Protein AF-A0A0G4MDV5-F1 (afdb_monomer)

Mean predicted aligned error: 17.37 Å

Radius of gyration: 31.47 Å; Cα contacts (8 Å, |Δi|>4): 145; chains: 1; bounding box: 72×32×78 Å

Structure (mmCIF, N/CA/C/O backbone):
data_AF-A0A0G4MDV5-F1
#
_entry.id   AF-A0A0G4MDV5-F1
#
loop_
_atom_site.group_PDB
_atom_site.id
_atom_site.type_symbol
_atom_site.label_atom_id
_atom_site.label_alt_id
_atom_site.label_comp_id
_atom_site.label_asym_id
_atom_site.label_entity_id
_atom_site.label_seq_id
_atom_site.pdbx_PDB_ins_code
_atom_site.Cartn_x
_atom_site.Cartn_y
_atom_site.Cartn_z
_atom_site.occupancy
_atom_site.B_iso_or_equiv
_atom_site.auth_seq_id
_atom_site.auth_comp_id
_atom_site.auth_asym_id
_atom_site.auth_atom_id
_atom_site.pdbx_PDB_model_num
ATOM 1 N N . GLN A 1 1 ? -45.100 -9.280 7.757 1.00 52.12 1 GLN A N 1
ATOM 2 C CA . GLN A 1 1 ? -44.785 -10.105 8.949 1.00 52.12 1 GLN A CA 1
ATOM 3 C C . GLN A 1 1 ? -43.288 -10.133 9.292 1.00 52.12 1 GLN A C 1
ATOM 5 O O . GLN A 1 1 ? -42.958 -10.572 10.385 1.00 52.12 1 GLN A O 1
ATOM 10 N N . GLU A 1 2 ? -42.381 -9.648 8.433 1.00 60.28 2 GLU A N 1
ATOM 11 C CA . GLU A 1 2 ? -40.929 -9.733 8.681 1.00 60.28 2 GLU A CA 1
ATOM 12 C C . GLU A 1 2 ? -40.382 -8.714 9.691 1.00 60.28 2 GLU A C 1
ATOM 14 O O . GLU A 1 2 ? -39.502 -9.046 10.475 1.00 60.28 2 GLU A O 1
ATOM 19 N N . THR A 1 3 ? -40.963 -7.516 9.773 1.00 57.28 3 THR A N 1
ATOM 20 C CA . THR A 1 3 ? -40.549 -6.480 10.734 1.00 57.28 3 THR A CA 1
ATOM 21 C C . THR A 1 3 ? -40.746 -6.892 12.191 1.00 57.28 3 THR A C 1
ATOM 23 O O . THR A 1 3 ? -39.899 -6.595 13.022 1.00 57.28 3 THR A O 1
ATOM 26 N N . LYS A 1 4 ? -41.814 -7.638 12.507 1.00 60.88 4 LYS A N 1
ATOM 27 C CA . LYS A 1 4 ? -42.033 -8.166 13.864 1.00 60.88 4 LYS A CA 1
ATOM 28 C C . LYS A 1 4 ? -40.969 -9.204 14.240 1.00 60.88 4 LYS A C 1
ATOM 30 O O . LYS A 1 4 ? -40.397 -9.122 15.316 1.00 60.88 4 LYS A O 1
ATOM 35 N N . LYS A 1 5 ? -40.630 -10.106 13.309 1.00 60.22 5 LYS A N 1
ATOM 36 C CA . LYS A 1 5 ? -39.559 -11.096 13.508 1.00 60.22 5 LYS A CA 1
ATOM 37 C C . LYS A 1 5 ? -38.187 -10.437 13.695 1.00 60.22 5 LYS A C 1
ATOM 39 O O . LYS A 1 5 ? -37.424 -10.895 14.529 1.00 60.22 5 LYS A O 1
ATOM 44 N N . ALA A 1 6 ? -37.879 -9.359 12.974 1.00 58.19 6 ALA A N 1
ATOM 45 C CA . ALA A 1 6 ? -36.610 -8.638 13.124 1.00 58.19 6 ALA A CA 1
ATOM 46 C C . ALA A 1 6 ? -36.466 -7.927 14.486 1.00 58.19 6 ALA A C 1
ATOM 48 O O . ALA A 1 6 ? -35.359 -7.847 15.021 1.00 58.19 6 ALA A O 1
ATOM 49 N N . VAL A 1 7 ? -37.579 -7.449 15.058 1.00 58.56 7 VAL A N 1
ATOM 50 C CA . VAL A 1 7 ? -37.622 -6.884 16.419 1.00 58.56 7 VAL A CA 1
ATOM 51 C C . VAL A 1 7 ? -37.456 -7.988 17.469 1.00 58.56 7 VAL A C 1
ATOM 53 O O . VAL A 1 7 ? -36.664 -7.828 18.395 1.00 58.56 7 VAL A O 1
ATOM 56 N N . ASP A 1 8 ? -38.128 -9.130 17.289 1.00 58.41 8 ASP A N 1
ATOM 57 C CA . ASP A 1 8 ? -38.050 -10.271 18.215 1.00 58.41 8 ASP A CA 1
ATOM 58 C C . ASP A 1 8 ? -36.654 -10.933 18.223 1.00 58.41 8 ASP A C 1
ATOM 60 O O . ASP A 1 8 ? -36.204 -11.416 19.259 1.00 58.41 8 ASP A O 1
ATOM 64 N N . VAL A 1 9 ? -35.946 -10.917 17.085 1.00 59.97 9 VAL A N 1
ATOM 65 C CA . VAL A 1 9 ? -34.578 -11.457 16.918 1.00 59.97 9 VAL A CA 1
ATOM 66 C C . VAL A 1 9 ? -33.492 -10.461 17.376 1.00 59.97 9 VAL A C 1
ATOM 68 O O . VAL A 1 9 ? -32.310 -10.782 17.359 1.00 59.97 9 VAL A O 1
ATOM 71 N N . GLY A 1 10 ? -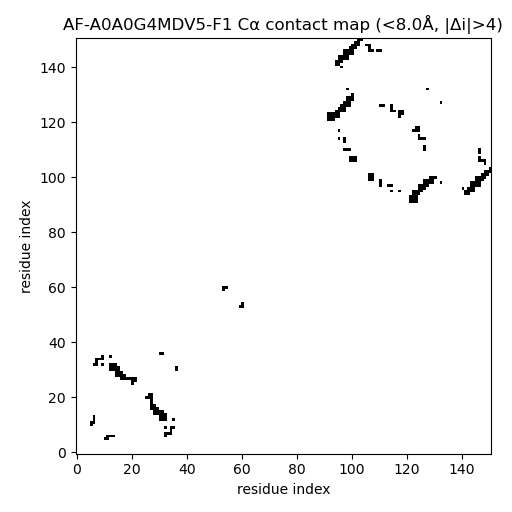33.860 -9.247 17.807 1.00 61.03 10 GLY A N 1
ATOM 72 C CA . GLY A 1 10 ? -32.908 -8.251 18.323 1.00 61.03 10 GLY A CA 1
ATOM 73 C C . GLY A 1 10 ? -32.073 -7.533 17.254 1.00 61.03 10 GLY A C 1
ATOM 74 O O . GLY A 1 10 ? -31.182 -6.759 17.591 1.00 61.03 10 GLY A O 1
ATOM 75 N N . TYR A 1 11 ? -32.377 -7.733 15.967 1.00 55.72 11 TYR A N 1
ATOM 76 C CA . TYR A 1 11 ? -31.663 -7.095 14.852 1.00 55.72 11 TYR A CA 1
ATOM 77 C C . TYR A 1 11 ? -31.960 -5.586 14.745 1.00 55.72 11 TYR A C 1
ATOM 79 O O . TYR A 1 11 ? -31.182 -4.839 14.156 1.00 55.72 11 TYR A O 1
ATOM 87 N N . TRP A 1 12 ? -33.069 -5.118 15.334 1.00 71.00 12 TRP A N 1
ATOM 88 C CA . TRP A 1 12 ? -33.433 -3.699 15.387 1.00 71.00 12 TRP A CA 1
ATOM 89 C C . TRP A 1 12 ? -33.863 -3.271 16.803 1.00 71.00 12 TRP A C 1
ATOM 91 O O . TRP A 1 12 ? -35.003 -3.538 17.195 1.00 71.00 12 TRP A O 1
ATOM 101 N N . PRO A 1 13 ? -32.997 -2.595 17.585 1.00 73.25 13 PRO A N 1
ATOM 102 C CA . PRO A 1 13 ? -33.355 -2.117 18.916 1.00 73.25 13 PRO A CA 1
ATOM 103 C C . PRO A 1 13 ? -34.383 -0.984 18.845 1.00 73.25 13 PRO A C 1
ATOM 105 O O . PRO A 1 13 ? -34.115 0.098 18.323 1.00 73.25 13 PRO A O 1
ATOM 108 N N . LEU A 1 14 ? -35.554 -1.211 19.434 1.00 79.62 14 LEU A N 1
ATOM 109 C CA . LEU A 1 14 ? -36.542 -0.170 19.706 1.00 79.62 14 LEU A CA 1
ATOM 110 C C . LEU A 1 14 ? -36.217 0.498 21.043 1.00 79.62 14 LEU A C 1
ATOM 112 O O . LEU A 1 14 ? -36.413 -0.091 22.110 1.00 79.62 14 LEU A O 1
ATOM 116 N N . TYR A 1 15 ? -35.720 1.730 20.970 1.00 83.19 15 TYR A N 1
ATOM 117 C CA . TYR A 1 15 ? -35.478 2.590 22.121 1.00 83.19 15 TYR A CA 1
ATOM 118 C C . TYR A 1 15 ? -36.183 3.934 21.944 1.00 83.19 15 TYR A C 1
ATOM 120 O O . TYR A 1 15 ? -36.421 4.397 20.827 1.00 83.19 15 TYR A O 1
ATOM 128 N N . ARG A 1 16 ? -36.503 4.577 23.063 1.00 85.38 16 ARG A N 1
ATOM 129 C CA . ARG A 1 16 ? -37.072 5.923 23.111 1.00 85.38 16 ARG A CA 1
ATOM 130 C C . ARG A 1 16 ? -36.240 6.784 24.049 1.00 85.38 16 ARG A C 1
ATOM 132 O O . ARG A 1 16 ? -35.970 6.396 25.187 1.00 85.38 16 ARG A O 1
ATOM 139 N N . TRP A 1 17 ? -35.857 7.956 23.553 1.00 83.81 17 TRP A N 1
ATOM 140 C CA . TRP A 1 17 ? -35.195 8.998 24.327 1.00 83.81 17 TRP A CA 1
ATOM 141 C C . TRP A 1 17 ? -36.134 10.192 24.471 1.00 83.81 17 TRP A C 1
ATOM 143 O O . TRP A 1 17 ? -36.558 10.760 23.463 1.00 83.81 17 TRP A O 1
ATOM 153 N N . ASN A 1 18 ? -36.459 10.570 25.708 1.00 83.88 18 ASN A N 1
ATOM 154 C CA . ASN A 1 18 ? -37.262 11.754 25.993 1.00 83.88 18 ASN A CA 1
ATOM 155 C C . ASN A 1 18 ? -36.509 12.707 26.940 1.00 83.88 18 ASN A C 1
ATOM 157 O O . ASN A 1 18 ? -36.457 12.451 28.143 1.00 83.88 18 ASN A O 1
ATOM 161 N N . PRO A 1 19 ? -35.965 13.830 26.437 1.00 80.44 19 PRO A N 1
ATOM 162 C CA . PRO A 1 19 ? -35.228 14.793 27.257 1.00 80.44 19 PRO A CA 1
ATOM 163 C C . PRO A 1 19 ? -36.122 15.563 28.243 1.00 80.44 19 PRO A C 1
ATOM 165 O O . PRO A 1 19 ? -35.621 16.169 29.182 1.00 80.44 19 PRO A O 1
ATOM 168 N N . GLN A 1 20 ? -37.448 15.537 28.072 1.00 80.50 20 GLN A N 1
ATOM 169 C CA . GLN A 1 20 ? -38.379 16.186 29.003 1.00 80.50 20 GLN A CA 1
ATOM 170 C C . GLN A 1 20 ? -38.590 15.387 30.301 1.00 80.50 20 GLN A C 1
ATOM 172 O O . GLN A 1 20 ? -39.151 15.925 31.257 1.00 80.50 20 GLN A O 1
ATOM 177 N N . ASN A 1 21 ? -38.156 14.121 30.347 1.00 79.62 21 ASN A N 1
ATOM 178 C CA . ASN A 1 21 ? -38.282 13.271 31.533 1.00 79.62 21 ASN A CA 1
ATOM 179 C C . ASN A 1 21 ? -37.336 13.703 32.666 1.00 79.62 21 ASN A C 1
ATOM 181 O O . ASN A 1 21 ? -37.678 13.535 33.835 1.00 79.62 21 ASN A O 1
ATOM 185 N N . GLU A 1 22 ? -36.228 14.372 32.338 1.00 74.56 22 GLU A N 1
ATOM 186 C CA . GLU A 1 22 ? -35.254 14.893 33.304 1.00 74.56 22 GLU A CA 1
ATOM 187 C C . GLU A 1 22 ? -35.877 15.940 34.236 1.00 74.56 22 GLU A C 1
ATOM 189 O O . GLU A 1 22 ? -35.668 15.917 35.446 1.00 74.56 22 GLU A O 1
ATOM 194 N N . ALA A 1 23 ? -36.747 16.796 33.690 1.00 78.12 23 ALA A N 1
ATOM 195 C CA . ALA A 1 23 ? -37.493 17.794 34.455 1.00 78.12 23 ALA A CA 1
ATOM 196 C C . ALA A 1 23 ? -38.585 17.183 35.356 1.00 78.12 23 ALA A C 1
ATOM 198 O O . ALA A 1 23 ? -39.067 17.842 36.275 1.00 78.12 23 ALA A O 1
ATOM 199 N N . LYS A 1 24 ? -38.988 15.934 35.090 1.00 77.56 24 LYS A N 1
ATOM 200 C CA . LYS A 1 24 ? -40.011 15.191 35.844 1.00 77.56 24 LYS A CA 1
ATOM 201 C C . LYS A 1 24 ? -39.419 14.145 36.797 1.00 77.56 24 LYS A C 1
ATOM 203 O O . LYS A 1 24 ? -40.175 13.510 37.524 1.00 77.56 24 LYS A O 1
ATOM 208 N N . GLY A 1 25 ? -38.093 13.972 36.810 1.00 79.88 25 GLY A N 1
ATOM 209 C CA . GLY A 1 25 ? -37.409 12.946 37.604 1.00 79.88 25 GLY A CA 1
ATOM 210 C C . GLY A 1 25 ? -37.608 11.515 37.088 1.00 79.88 25 GLY A C 1
ATOM 211 O O . GLY A 1 25 ? -37.359 10.559 37.820 1.00 79.88 25 GLY A O 1
ATOM 212 N N . GLU A 1 26 ? -38.066 11.355 35.846 1.00 80.81 26 GLU A N 1
ATOM 213 C CA . GLU A 1 26 ? -38.237 10.054 35.198 1.00 80.81 26 GLU A CA 1
ATOM 214 C C . GLU A 1 26 ? -37.012 9.706 34.330 1.00 80.81 26 GLU A C 1
ATOM 216 O O . GLU A 1 26 ? -36.276 10.597 33.904 1.00 80.81 26 GLU A O 1
ATOM 221 N N . PRO A 1 27 ? -36.766 8.421 34.017 1.00 79.19 27 PRO A N 1
ATOM 222 C CA . PRO A 1 27 ? -35.649 8.031 33.162 1.00 79.19 27 PRO A CA 1
ATOM 223 C C . PRO A 1 27 ? -35.783 8.601 31.738 1.00 79.19 27 PRO A C 1
ATOM 225 O O . PRO A 1 27 ? -36.796 8.390 31.066 1.00 79.19 27 PRO A O 1
ATOM 228 N N . ASN A 1 28 ? -34.735 9.272 31.245 1.00 86.44 28 ASN A N 1
ATOM 229 C CA . ASN A 1 28 ? -34.683 9.817 29.876 1.00 86.44 28 ASN A CA 1
ATOM 230 C C . ASN A 1 28 ? -34.628 8.729 28.796 1.00 86.44 28 ASN A C 1
ATOM 232 O O . ASN A 1 28 ? -35.017 8.969 27.654 1.00 86.44 28 ASN A O 1
ATOM 236 N N . PHE A 1 29 ? -34.137 7.542 29.150 1.00 85.62 29 PHE A N 1
ATOM 237 C CA . PHE A 1 29 ? -33.947 6.420 28.242 1.00 85.62 29 PHE A CA 1
ATOM 238 C C . PHE A 1 29 ? -34.885 5.268 28.597 1.00 85.62 29 PHE A C 1
ATOM 240 O O . PHE A 1 29 ? -34.922 4.812 29.741 1.00 85.62 29 PHE A O 1
ATOM 247 N N . SER A 1 30 ? -35.596 4.755 27.596 1.00 79.81 30 SER A N 1
ATOM 248 C CA . SER A 1 30 ? -36.384 3.526 27.703 1.00 79.81 30 SER A CA 1
ATOM 249 C C . SER A 1 30 ? -36.075 2.596 26.533 1.00 79.81 30 SER A C 1
ATOM 251 O O . SER A 1 30 ? -36.018 3.024 25.381 1.00 79.81 30 SER A O 1
ATOM 253 N N . LEU A 1 31 ? -35.838 1.322 26.844 1.00 79.56 31 LEU A N 1
ATOM 254 C CA . LEU A 1 31 ? -35.599 0.262 25.869 1.00 79.56 31 LEU A CA 1
ATOM 255 C C . LEU A 1 31 ? -36.803 -0.681 25.875 1.00 79.56 31 LEU A C 1
ATOM 257 O O . LEU A 1 31 ? -37.083 -1.317 26.895 1.00 79.56 31 LEU A O 1
ATOM 261 N N . ASP A 1 32 ? -37.489 -0.768 24.738 1.00 75.69 32 ASP A N 1
ATOM 262 C CA . ASP A 1 32 ? -38.733 -1.532 24.586 1.00 75.69 32 ASP A CA 1
ATOM 263 C C . ASP A 1 32 ? -38.502 -2.943 24.027 1.00 75.69 32 ASP A C 1
ATOM 265 O O . ASP A 1 32 ? -39.396 -3.782 24.065 1.00 75.69 32 ASP A O 1
ATOM 269 N N . SER A 1 33 ? -37.303 -3.230 23.509 1.00 77.44 33 SER A N 1
ATOM 270 C CA . SER A 1 33 ? -36.946 -4.560 22.996 1.00 77.44 33 SER A CA 1
ATOM 271 C C . SER A 1 33 ? -36.652 -5.534 24.141 1.00 77.44 33 SER A C 1
ATOM 273 O O . SER A 1 33 ? -35.608 -5.440 24.787 1.00 77.44 33 SER A O 1
ATOM 275 N N . GLU A 1 34 ? -37.559 -6.483 24.392 1.00 72.44 34 GLU A N 1
ATOM 276 C CA . GLU A 1 34 ? -37.454 -7.429 25.516 1.00 72.44 34 GLU A CA 1
ATOM 277 C C . GLU A 1 34 ? -36.223 -8.343 25.433 1.00 72.44 34 GLU A C 1
ATOM 279 O O . GLU A 1 34 ? -35.573 -8.591 26.450 1.00 72.44 34 GLU A O 1
ATOM 284 N N . HIS A 1 35 ? -35.865 -8.806 24.231 1.00 74.31 35 HIS A N 1
ATOM 285 C CA . HIS A 1 35 ? -34.707 -9.681 24.028 1.00 74.31 35 HIS A CA 1
ATOM 286 C C . HIS A 1 35 ? -33.392 -8.973 24.386 1.00 74.31 35 HIS A C 1
ATOM 288 O O . HIS A 1 35 ? -32.666 -9.419 25.273 1.00 74.31 35 HIS A O 1
ATOM 294 N N . ILE A 1 36 ? -33.163 -7.792 23.805 1.00 74.19 36 ILE A N 1
ATOM 295 C CA . ILE A 1 36 ? -31.974 -6.961 24.054 1.00 74.19 36 ILE A CA 1
ATOM 296 C C . ILE A 1 36 ? -31.904 -6.535 25.526 1.00 74.19 36 ILE A C 1
ATOM 298 O O . ILE A 1 36 ? -30.828 -6.467 26.113 1.00 74.19 36 ILE A O 1
ATOM 302 N N . LYS A 1 37 ? -33.051 -6.293 26.170 1.00 75.75 37 LYS A N 1
ATOM 303 C CA . LYS A 1 37 ? -33.111 -5.986 27.604 1.00 75.75 37 LYS A CA 1
ATOM 304 C C . LYS A 1 37 ? -32.639 -7.158 28.468 1.00 75.75 37 LYS A C 1
ATOM 306 O O . LYS A 1 37 ? -31.954 -6.929 29.466 1.00 75.75 37 LYS A O 1
ATOM 311 N N . ASN A 1 38 ? -32.988 -8.391 28.103 1.00 79.69 38 ASN A N 1
ATOM 312 C CA . ASN A 1 38 ? -32.535 -9.588 28.811 1.00 79.69 38 ASN A CA 1
ATOM 313 C C . ASN A 1 38 ? -31.040 -9.842 28.595 1.00 79.69 38 ASN A C 1
ATOM 315 O O . ASN A 1 38 ? -30.332 -10.065 29.575 1.00 79.69 38 ASN A O 1
ATOM 319 N N . GLU A 1 39 ? -30.549 -9.717 27.362 1.00 77.44 39 GLU A N 1
ATOM 320 C CA . GLU A 1 39 ? -29.118 -9.832 27.053 1.00 77.44 39 GLU A CA 1
ATOM 321 C C . GLU A 1 39 ? -28.293 -8.764 27.777 1.00 77.44 39 GLU A C 1
ATOM 323 O O . GLU A 1 39 ? -27.297 -9.079 28.428 1.00 77.44 39 GLU A O 1
ATOM 328 N N . LEU A 1 40 ? -28.745 -7.506 27.755 1.00 76.00 40 LEU A N 1
ATOM 329 C CA . LEU A 1 40 ? -28.099 -6.409 28.474 1.00 76.00 40 LEU A CA 1
ATOM 330 C C . LEU A 1 40 ? -28.092 -6.665 29.984 1.00 76.00 40 LEU A C 1
ATOM 332 O O . LEU A 1 40 ? -27.087 -6.434 30.652 1.00 76.00 40 LEU A O 1
ATOM 336 N N . LYS A 1 41 ? -29.192 -7.181 30.542 1.00 78.31 41 LYS A N 1
ATOM 337 C CA . LYS A 1 41 ? -29.268 -7.541 31.963 1.00 78.31 41 LYS A CA 1
ATOM 338 C C . LYS A 1 41 ? -28.301 -8.670 32.312 1.00 78.31 41 LYS A C 1
ATOM 340 O O . LYS A 1 41 ? -27.678 -8.625 33.372 1.00 78.31 41 LYS A O 1
ATOM 345 N N . GLU A 1 42 ? -28.170 -9.672 31.451 1.00 80.69 42 GLU A N 1
ATOM 346 C CA . GLU A 1 42 ? -27.230 -10.777 31.637 1.00 80.69 42 GLU A CA 1
ATOM 347 C C . GLU A 1 42 ? -25.775 -10.301 31.534 1.00 80.69 42 GLU A C 1
ATOM 349 O O . GLU A 1 42 ? -24.951 -10.662 32.375 1.00 80.69 42 GLU A O 1
ATOM 354 N N . PHE A 1 43 ? -25.480 -9.427 30.571 1.00 76.62 43 PHE A N 1
ATOM 355 C CA . PHE A 1 43 ? -24.182 -8.777 30.412 1.00 76.62 43 PHE A CA 1
ATOM 356 C C . PHE A 1 43 ? -23.799 -7.962 31.655 1.00 76.62 43 PHE A C 1
ATOM 358 O O . PHE A 1 43 ? -22.756 -8.209 32.259 1.00 76.62 43 PHE A O 1
ATOM 365 N N . LEU A 1 44 ? -24.678 -7.065 32.111 1.00 74.94 44 LEU A N 1
ATOM 366 C CA . LEU A 1 44 ? -24.442 -6.250 33.309 1.00 74.94 44 LEU A CA 1
ATOM 367 C C . LEU A 1 44 ? -24.318 -7.105 34.577 1.00 74.94 44 LEU A C 1
ATOM 369 O O . LEU A 1 44 ? -23.545 -6.785 35.479 1.00 74.94 44 LEU A O 1
ATOM 373 N N . LYS A 1 45 ? -25.057 -8.218 34.661 1.00 76.69 45 LYS A N 1
ATOM 374 C CA . LYS A 1 45 ? -24.937 -9.163 35.776 1.00 76.69 45 LYS A CA 1
ATOM 375 C C . LYS A 1 45 ? -23.569 -9.849 35.785 1.00 76.69 45 LYS A C 1
ATOM 377 O O . LYS A 1 45 ? -22.995 -9.988 36.864 1.00 76.69 45 LYS A O 1
ATOM 382 N N . ARG A 1 46 ? -23.049 -10.255 34.620 1.00 79.06 46 ARG A N 1
ATOM 383 C CA . ARG A 1 46 ? -21.698 -10.830 34.486 1.00 79.06 46 ARG A CA 1
ATOM 384 C C . ARG A 1 46 ? -20.627 -9.831 34.912 1.00 79.06 46 ARG A C 1
ATOM 386 O O . ARG A 1 46 ? -19.765 -10.192 35.706 1.00 79.06 46 ARG A O 1
ATOM 393 N N . ASP A 1 47 ? -20.720 -8.589 34.449 1.00 76.25 47 ASP A N 1
ATOM 394 C CA . A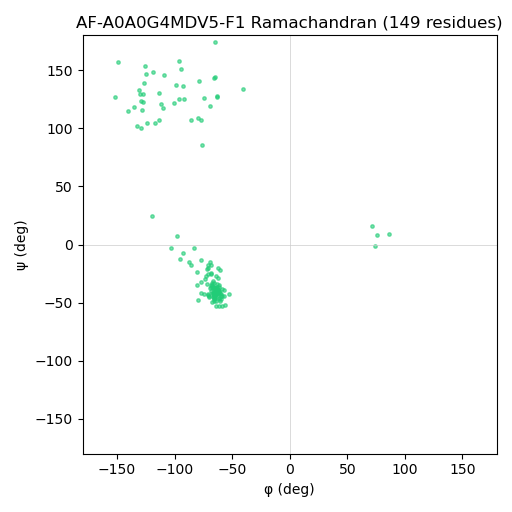SP A 1 47 ? -19.746 -7.538 34.765 1.00 76.25 47 ASP A CA 1
ATOM 395 C C . ASP A 1 47 ? -19.735 -7.191 36.265 1.00 76.25 47 ASP A C 1
ATOM 397 O O . ASP A 1 47 ? -18.686 -7.133 36.910 1.00 76.25 47 ASP A O 1
ATOM 401 N N . ASN A 1 48 ? -20.920 -7.099 36.875 1.00 80.38 48 ASN A N 1
ATOM 402 C CA . ASN A 1 48 ? -21.053 -6.909 38.318 1.00 80.38 48 ASN A CA 1
ATO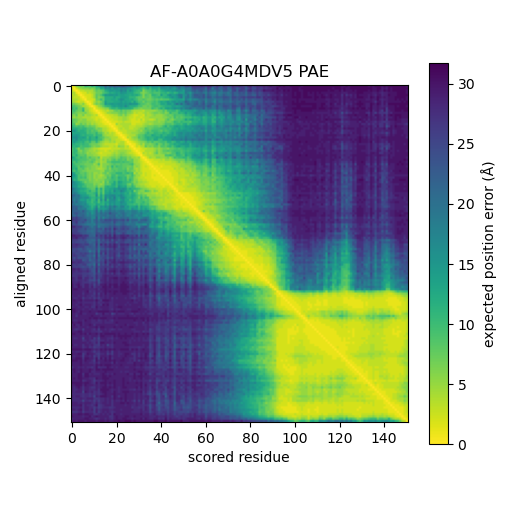M 403 C C . ASN A 1 48 ? -20.500 -8.110 39.109 1.00 80.38 48 ASN A C 1
ATOM 405 O O . ASN A 1 48 ? -19.832 -7.932 40.125 1.00 80.38 48 ASN A O 1
ATOM 409 N N . GLN A 1 49 ? -20.735 -9.341 38.646 1.00 82.31 49 GLN A N 1
ATOM 410 C CA . GLN A 1 49 ? -20.192 -10.541 39.287 1.00 82.31 49 GLN A CA 1
ATOM 411 C C . GLN A 1 49 ? -18.662 -10.596 39.195 1.00 82.31 49 GLN A C 1
ATOM 413 O O . GLN A 1 49 ? -18.013 -10.930 40.187 1.00 82.31 49 GLN A O 1
ATOM 418 N N . LEU A 1 50 ? -18.091 -10.244 38.041 1.00 78.88 50 LEU A N 1
ATOM 419 C CA . LEU A 1 50 ? -16.645 -10.179 37.841 1.00 78.88 50 LEU A CA 1
ATOM 420 C C . LEU A 1 50 ? -16.024 -9.095 38.726 1.00 78.88 50 LEU A C 1
ATOM 422 O O . LEU A 1 50 ? -15.073 -9.372 39.452 1.00 78.88 50 LEU A O 1
ATOM 426 N N . THR A 1 51 ? -16.629 -7.907 38.763 1.00 80.00 51 THR A N 1
ATOM 427 C CA . THR A 1 51 ? -16.212 -6.809 39.646 1.00 80.00 51 THR A CA 1
ATOM 428 C C . THR A 1 51 ? -16.262 -7.225 41.119 1.00 80.00 51 THR A C 1
ATOM 430 O O . THR A 1 51 ? -15.322 -6.990 41.876 1.00 80.00 51 THR A O 1
ATOM 433 N N . GLN A 1 52 ? -17.329 -7.902 41.550 1.00 82.50 52 GLN A N 1
ATOM 434 C CA . GLN A 1 52 ? -17.440 -8.410 42.920 1.00 82.50 52 GLN A CA 1
ATOM 435 C C . GLN A 1 52 ? -16.416 -9.503 43.237 1.00 82.50 52 GLN A C 1
ATOM 437 O O . GLN A 1 52 ? -15.928 -9.554 44.364 1.00 82.50 52 GLN A O 1
ATOM 442 N N . LEU A 1 53 ? -16.089 -10.373 42.280 1.00 81.12 53 LEU A N 1
ATOM 443 C CA . LEU A 1 53 ? -15.052 -11.391 42.441 1.00 81.12 53 LEU A CA 1
ATOM 444 C C . LEU A 1 53 ? -13.666 -10.746 42.579 1.00 81.12 53 LEU A C 1
ATOM 446 O O . LEU A 1 53 ? -12.937 -11.082 43.508 1.00 81.12 53 LEU A O 1
ATOM 450 N N . MET A 1 54 ? -13.351 -9.766 41.726 1.00 76.38 54 MET A N 1
ATOM 451 C CA . MET A 1 54 ? -12.103 -8.992 41.778 1.00 76.38 54 MET A CA 1
ATOM 452 C C . MET A 1 54 ? -11.952 -8.217 43.092 1.00 76.38 54 MET A C 1
ATOM 454 O O . MET A 1 54 ? -10.852 -8.130 43.629 1.00 76.38 54 MET A O 1
ATOM 458 N N . ASN A 1 55 ? -13.053 -7.691 43.638 1.00 78.50 55 ASN A N 1
ATOM 459 C CA . ASN A 1 55 ? -13.048 -7.003 44.930 1.00 78.50 55 ASN A CA 1
ATOM 460 C C . ASN A 1 55 ? -12.897 -7.960 46.124 1.00 78.50 55 ASN A C 1
ATOM 462 O O . ASN A 1 55 ? -12.384 -7.555 47.165 1.00 78.50 55 ASN A O 1
ATOM 466 N N . LYS A 1 56 ? -13.374 -9.206 46.008 1.00 82.19 56 LYS A N 1
ATOM 467 C CA . LYS A 1 56 ? -13.309 -10.209 47.085 1.00 82.19 56 LYS A CA 1
ATOM 468 C C . LYS A 1 56 ? -11.951 -10.891 47.183 1.00 82.19 56 LYS A C 1
ATOM 470 O O . LYS A 1 56 ? -11.534 -11.212 48.291 1.00 82.19 56 LYS A O 1
ATOM 475 N N . ASP A 1 57 ? -11.289 -11.120 46.054 1.00 79.06 57 ASP A N 1
ATOM 476 C CA . ASP A 1 57 ? -9.983 -11.767 46.016 1.00 79.06 57 ASP A CA 1
ATOM 477 C C . ASP A 1 57 ? -8.983 -10.946 45.174 1.00 79.06 57 ASP A C 1
ATOM 479 O O . ASP A 1 57 ? -8.976 -11.024 43.938 1.00 79.06 57 ASP A O 1
ATOM 483 N N . PRO A 1 58 ? -8.112 -10.162 45.840 1.00 74.44 58 PRO A N 1
ATOM 484 C CA . PRO A 1 58 ? -7.112 -9.327 45.180 1.00 74.44 58 PRO A CA 1
ATOM 485 C C . PRO A 1 58 ? -6.099 -10.106 44.329 1.00 74.44 58 PRO A C 1
ATOM 487 O O . PRO A 1 58 ? -5.495 -9.524 43.426 1.00 74.44 58 PRO A O 1
ATOM 490 N N . ALA A 1 59 ? -5.901 -11.407 44.581 1.00 75.88 59 ALA A N 1
ATOM 491 C CA . ALA A 1 59 ? -4.953 -12.218 43.820 1.00 75.88 59 ALA A CA 1
ATOM 492 C C . ALA A 1 59 ? -5.434 -12.454 42.378 1.00 75.88 59 ALA A C 1
ATOM 494 O O . ALA A 1 59 ? -4.635 -12.408 41.441 1.00 75.88 59 ALA A O 1
ATOM 495 N N . PHE A 1 60 ? -6.742 -12.639 42.169 1.00 67.12 60 PHE A N 1
ATOM 496 C CA . PHE A 1 60 ? -7.310 -12.783 40.823 1.00 67.12 60 PHE A CA 1
ATOM 497 C C . PHE A 1 60 ? -7.321 -11.460 40.049 1.00 67.12 60 PHE A C 1
ATOM 499 O O . PHE A 1 60 ? -7.091 -11.462 38.840 1.00 67.12 60 PHE A O 1
ATOM 506 N N . ALA A 1 61 ? -7.525 -10.329 40.734 1.00 65.56 61 ALA A N 1
ATOM 507 C CA . ALA A 1 61 ? -7.499 -9.008 40.107 1.00 65.56 61 ALA A CA 1
ATOM 508 C C . ALA A 1 61 ? -6.118 -8.669 39.517 1.00 65.56 61 ALA A C 1
ATOM 510 O O . ALA A 1 61 ? -6.039 -8.149 38.404 1.00 65.56 61 ALA A O 1
ATOM 511 N N . ALA A 1 62 ? -5.035 -9.005 40.229 1.00 66.00 62 ALA A N 1
ATOM 512 C CA . ALA A 1 62 ? -3.669 -8.761 39.768 1.00 66.00 62 ALA A CA 1
ATOM 513 C C . ALA A 1 62 ? -3.313 -9.593 38.524 1.00 66.00 62 ALA A C 1
ATOM 515 O O . ALA A 1 62 ? -2.818 -9.041 37.542 1.00 66.00 62 ALA A O 1
ATOM 516 N N . ASN A 1 63 ? -3.628 -10.892 38.537 1.00 68.62 63 ASN A N 1
ATOM 517 C CA . ASN A 1 63 ? -3.336 -11.791 37.416 1.00 68.62 63 ASN A CA 1
ATOM 518 C C . ASN A 1 63 ? -4.139 -11.419 36.157 1.00 68.62 63 ASN A C 1
ATOM 520 O O . ASN A 1 63 ? -3.575 -11.300 35.073 1.00 68.62 63 ASN A O 1
ATOM 524 N N . LEU A 1 64 ? -5.438 -11.129 36.299 1.00 64.44 64 LEU A N 1
ATOM 525 C CA . LEU A 1 64 ? -6.291 -10.774 35.161 1.00 64.44 64 LEU A CA 1
ATOM 526 C C . LEU A 1 64 ? -5.924 -9.410 34.553 1.00 64.44 64 LEU A C 1
ATOM 528 O O . LEU A 1 64 ? -5.897 -9.264 33.332 1.00 64.44 64 LEU A O 1
ATOM 532 N N . ALA A 1 65 ? -5.607 -8.409 35.383 1.00 64.88 65 ALA A N 1
ATOM 533 C CA . ALA A 1 65 ? -5.164 -7.098 34.903 1.00 64.88 65 ALA A CA 1
ATOM 534 C C . ALA A 1 65 ? -3.807 -7.170 34.183 1.00 64.88 65 ALA A C 1
ATOM 536 O O . ALA A 1 65 ? -3.566 -6.426 33.227 1.00 64.88 65 ALA A O 1
ATOM 537 N N . GLN A 1 66 ? -2.927 -8.072 34.621 1.00 66.38 66 GLN A N 1
ATOM 538 C CA . GLN A 1 66 ? -1.635 -8.315 33.989 1.00 66.38 66 GLN A CA 1
ATOM 539 C C . GLN A 1 66 ? -1.797 -8.996 32.620 1.00 66.38 66 GLN A C 1
ATOM 541 O O . GLN A 1 66 ? -1.211 -8.530 31.637 1.00 66.38 66 GLN A O 1
ATOM 546 N N . ASP A 1 67 ? -2.652 -10.013 32.517 1.00 65.88 67 ASP A N 1
ATOM 547 C CA . ASP A 1 67 ? -2.907 -10.729 31.260 1.00 65.88 67 ASP A CA 1
ATOM 548 C C . ASP A 1 67 ? -3.616 -9.836 30.227 1.00 65.88 67 ASP A C 1
ATOM 550 O O . ASP A 1 67 ? -3.112 -9.648 29.117 1.00 65.88 67 ASP A O 1
ATOM 554 N N . PHE A 1 68 ? -4.699 -9.149 30.608 1.00 60.72 68 PHE A N 1
ATOM 555 C CA . PHE A 1 68 ? -5.377 -8.201 29.710 1.00 60.72 68 PHE A CA 1
ATOM 556 C C . PHE A 1 68 ? -4.470 -7.034 29.305 1.00 60.72 68 PHE A C 1
ATOM 558 O O . PHE A 1 68 ? -4.472 -6.600 28.151 1.00 60.72 68 PHE A O 1
ATOM 565 N N . GLY A 1 69 ? -3.665 -6.519 30.238 1.00 65.75 69 GLY A N 1
ATOM 566 C CA . GLY A 1 69 ? -2.742 -5.421 29.967 1.00 65.75 69 GLY A CA 1
ATOM 567 C C . GLY A 1 69 ? -1.664 -5.795 28.949 1.00 65.75 69 GLY A C 1
ATOM 568 O O . GLY A 1 69 ? -1.291 -4.966 28.116 1.00 65.75 69 GLY A O 1
ATOM 569 N N . THR A 1 70 ? -1.166 -7.031 28.983 1.00 70.44 70 THR A N 1
ATOM 570 C CA . THR A 1 70 ? -0.146 -7.502 28.034 1.00 70.44 70 THR A CA 1
ATOM 571 C C . THR A 1 70 ? -0.734 -7.774 26.651 1.00 70.44 70 THR A C 1
ATOM 573 O O . THR A 1 70 ? -0.156 -7.332 25.652 1.00 70.44 70 THR A O 1
ATOM 576 N N . GLU A 1 71 ? -1.910 -8.395 26.576 1.00 73.06 71 GLU A N 1
ATOM 577 C CA . GLU A 1 71 ? -2.557 -8.739 25.308 1.00 73.06 71 GLU A CA 1
ATOM 578 C C . GLU A 1 71 ? -3.085 -7.503 24.563 1.00 73.06 71 GLU A C 1
ATOM 580 O O . GLU A 1 71 ? -2.829 -7.335 23.366 1.00 73.06 71 GLU A O 1
ATOM 585 N N . VAL A 1 72 ? -3.713 -6.558 25.274 1.00 73.50 72 VAL A N 1
ATOM 586 C CA . VAL A 1 72 ? -4.174 -5.288 24.687 1.00 73.50 72 VAL A CA 1
ATOM 587 C C . VAL A 1 72 ? -2.995 -4.467 24.168 1.00 73.50 72 VAL A C 1
ATOM 589 O O . VAL A 1 72 ? -3.053 -3.935 23.059 1.00 73.50 72 VAL A O 1
ATOM 592 N N . ARG A 1 73 ? -1.882 -4.403 24.912 1.00 73.06 73 ARG A N 1
ATOM 593 C CA . ARG A 1 73 ? -0.662 -3.711 24.454 1.00 73.06 73 ARG A CA 1
ATOM 594 C C . ARG A 1 73 ? -0.047 -4.390 23.231 1.00 73.06 73 ARG A C 1
ATOM 596 O O . ARG A 1 73 ? 0.445 -3.695 22.342 1.00 73.06 73 ARG A O 1
ATOM 603 N N . ALA A 1 74 ? -0.071 -5.720 23.159 1.00 78.69 74 ALA A N 1
ATOM 604 C CA . ALA A 1 74 ? 0.415 -6.460 21.997 1.00 78.69 74 ALA A CA 1
ATOM 605 C C . ALA A 1 74 ? -0.448 -6.193 20.753 1.00 78.69 74 ALA A C 1
ATOM 607 O O . ALA A 1 74 ? 0.093 -5.918 19.680 1.00 78.69 74 ALA A O 1
ATOM 608 N N . GLN A 1 75 ? -1.777 -6.193 20.896 1.00 77.75 75 GLN A N 1
ATOM 609 C CA . GLN A 1 75 ? -2.686 -5.854 19.799 1.00 77.75 75 GLN A CA 1
ATOM 610 C C . GLN A 1 75 ? -2.560 -4.393 19.357 1.00 77.75 75 GLN A C 1
ATOM 612 O O . GLN A 1 75 ? -2.547 -4.120 18.158 1.00 77.75 75 GLN A O 1
ATOM 617 N N . GLN A 1 76 ? -2.418 -3.453 20.295 1.00 77.25 76 GLN A N 1
ATOM 618 C CA . GLN A 1 76 ? -2.186 -2.041 19.975 1.00 77.25 76 GLN A CA 1
ATOM 619 C C . GLN A 1 76 ? -0.871 -1.843 19.218 1.00 77.25 76 GLN A C 1
ATOM 621 O O . GLN A 1 76 ? -0.847 -1.113 18.232 1.00 77.25 76 GLN A O 1
ATOM 626 N N . LYS A 1 77 ? 0.207 -2.532 19.619 1.00 79.38 77 LYS A N 1
ATOM 627 C CA . LYS A 1 77 ? 1.486 -2.506 18.890 1.00 79.38 77 LYS A CA 1
ATOM 628 C C . LYS A 1 77 ? 1.367 -3.080 17.481 1.00 79.38 77 LYS A C 1
ATOM 630 O O . LYS A 1 77 ? 1.943 -2.505 16.565 1.00 79.38 77 LYS A O 1
ATOM 635 N N . ARG A 1 78 ? 0.623 -4.179 17.301 1.00 83.25 78 ARG A N 1
ATOM 636 C CA . ARG A 1 78 ? 0.349 -4.748 15.970 1.00 83.25 78 ARG A CA 1
ATOM 637 C C . ARG A 1 78 ? -0.417 -3.758 15.099 1.00 83.25 78 ARG A C 1
ATOM 639 O O . ARG A 1 78 ? 0.101 -3.368 14.068 1.00 83.25 78 ARG A O 1
ATOM 646 N N . LYS A 1 79 ? -1.546 -3.230 15.583 1.00 85.31 79 LYS A N 1
ATOM 647 C CA . LYS A 1 79 ? -2.320 -2.208 14.859 1.00 85.31 79 LYS A CA 1
ATOM 648 C C . LYS A 1 79 ? -1.503 -0.960 14.527 1.00 85.31 79 LYS A C 1
ATOM 650 O O . LYS A 1 79 ? -1.660 -0.410 13.447 1.00 85.31 79 LYS A O 1
ATOM 655 N N . ALA A 1 80 ? -0.645 -0.507 15.441 1.00 76.62 80 ALA A N 1
ATOM 656 C CA . ALA A 1 80 ? 0.232 0.634 15.195 1.00 76.62 80 ALA A CA 1
ATOM 657 C C . ALA A 1 80 ? 1.274 0.332 14.108 1.00 76.62 80 ALA A C 1
ATOM 659 O O . ALA A 1 80 ? 1.552 1.198 13.285 1.00 76.62 80 ALA A O 1
ATOM 660 N N . LYS A 1 81 ? 1.819 -0.890 14.087 1.00 82.25 81 LYS A N 1
ATOM 661 C CA . LYS A 1 81 ? 2.725 -1.349 13.032 1.00 82.25 81 LYS A CA 1
ATOM 662 C C . LYS A 1 81 ? 2.004 -1.457 11.687 1.00 82.25 81 LYS A C 1
ATOM 664 O O . LYS A 1 81 ? 2.475 -0.877 10.722 1.00 82.25 81 LYS A O 1
ATOM 669 N N . ASP A 1 82 ? 0.841 -2.097 11.649 1.00 83.56 82 ASP A N 1
ATOM 670 C CA . ASP A 1 82 ? 0.055 -2.263 10.422 1.00 83.56 82 ASP A CA 1
ATOM 671 C C . ASP A 1 82 ? -0.376 -0.899 9.848 1.00 83.56 82 ASP A C 1
ATOM 673 O O . ASP A 1 82 ? -0.301 -0.667 8.645 1.00 83.56 82 ASP A O 1
ATOM 677 N N . ALA A 1 83 ? -0.769 0.046 10.710 1.00 78.50 83 ALA A N 1
ATOM 678 C CA . ALA A 1 83 ? -1.085 1.414 10.302 1.00 78.50 83 ALA A CA 1
ATOM 679 C C . ALA A 1 83 ? 0.151 2.176 9.797 1.00 78.50 83 ALA A C 1
ATOM 681 O O . ALA A 1 83 ? 0.044 2.961 8.859 1.00 78.50 83 ALA A O 1
ATOM 682 N N . TYR A 1 84 ? 1.321 1.956 10.401 1.00 73.69 84 TYR A N 1
ATOM 683 C CA . TYR A 1 84 ? 2.581 2.536 9.939 1.00 73.69 84 TYR A CA 1
ATOM 684 C C . TYR A 1 84 ? 2.989 1.985 8.566 1.00 73.69 84 TYR A C 1
ATOM 686 O O . TYR A 1 84 ? 3.351 2.767 7.688 1.00 73.69 84 TYR A O 1
ATOM 694 N N . ASP A 1 85 ? 2.858 0.675 8.357 1.00 77.56 85 ASP A N 1
ATOM 695 C CA . ASP A 1 85 ? 3.147 0.014 7.082 1.00 77.56 85 ASP A CA 1
ATOM 696 C C . ASP A 1 85 ? 2.183 0.505 5.981 1.00 77.56 85 ASP A C 1
ATOM 698 O O . ASP A 1 85 ? 2.627 0.875 4.895 1.00 77.56 85 ASP A O 1
ATOM 702 N N . ALA A 1 86 ? 0.890 0.655 6.286 1.00 77.25 86 ALA A N 1
ATOM 703 C CA . ALA A 1 86 ? -0.095 1.223 5.358 1.00 77.25 86 ALA A CA 1
ATOM 704 C C . ALA A 1 86 ? 0.174 2.704 5.016 1.00 77.25 86 ALA A C 1
ATOM 706 O O . ALA A 1 86 ? -0.014 3.137 3.878 1.00 77.25 86 ALA A O 1
ATOM 707 N N . LEU A 1 87 ? 0.632 3.505 5.985 1.00 70.81 87 LEU A N 1
ATOM 708 C CA . LEU A 1 87 ? 1.034 4.894 5.739 1.00 70.81 87 LEU A CA 1
ATOM 709 C C . LEU A 1 87 ? 2.306 4.979 4.891 1.00 70.81 87 LEU A C 1
ATOM 711 O O . LEU A 1 87 ? 2.413 5.872 4.053 1.00 70.81 87 LEU A O 1
ATOM 715 N N . LEU A 1 88 ? 3.256 4.060 5.082 1.00 68.69 88 LEU A N 1
ATOM 716 C CA . LEU A 1 88 ? 4.436 3.948 4.225 1.00 68.69 88 LEU A CA 1
ATOM 717 C C . LEU A 1 88 ? 4.050 3.569 2.796 1.00 68.69 88 LEU A C 1
ATOM 719 O O . LEU A 1 88 ? 4.568 4.172 1.861 1.00 68.69 88 LEU A O 1
ATOM 723 N N . GLU A 1 89 ? 3.121 2.632 2.614 1.00 68.31 89 GLU A N 1
ATOM 724 C CA . GLU A 1 89 ? 2.587 2.301 1.290 1.00 68.31 89 GLU A CA 1
ATOM 725 C C . GLU A 1 89 ? 1.902 3.501 0.630 1.00 68.31 89 GLU A C 1
ATOM 727 O O . GLU A 1 89 ? 2.154 3.761 -0.543 1.00 68.31 89 GLU A O 1
ATOM 732 N N . GLY A 1 90 ? 1.119 4.284 1.379 1.00 63.50 90 GLY A N 1
ATOM 733 C CA . GLY A 1 90 ? 0.472 5.500 0.869 1.00 63.50 90 GLY A CA 1
ATOM 734 C C . GLY A 1 90 ? 1.420 6.683 0.617 1.00 63.50 90 GLY A C 1
ATOM 735 O O . GLY A 1 90 ? 1.085 7.584 -0.151 1.00 63.50 90 GLY A O 1
ATOM 736 N N . LEU A 1 91 ? 2.600 6.701 1.247 1.00 63.66 91 LEU A N 1
ATOM 737 C CA . LEU A 1 91 ? 3.637 7.722 1.036 1.00 63.66 91 LEU A CA 1
ATOM 738 C C . LEU A 1 91 ? 4.468 7.450 -0.229 1.00 63.66 91 LEU A C 1
ATOM 740 O O . LEU A 1 91 ? 5.077 8.363 -0.791 1.00 63.66 91 LEU A O 1
ATOM 744 N N . LEU A 1 92 ? 4.513 6.194 -0.670 1.00 67.12 92 LEU A N 1
ATOM 745 C CA . LEU A 1 92 ? 5.189 5.779 -1.889 1.00 67.12 92 LEU A CA 1
ATOM 746 C C . LEU A 1 92 ? 4.273 6.102 -3.079 1.00 67.12 92 LEU A C 1
ATOM 748 O O . LE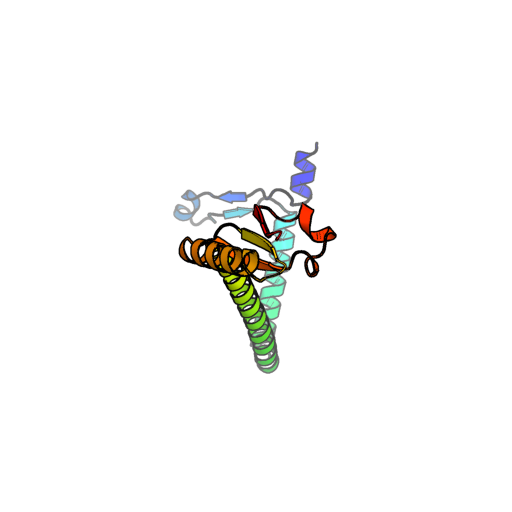U A 1 92 ? 3.230 5.484 -3.256 1.00 67.12 92 LEU A O 1
ATOM 752 N N . GLY A 1 93 ? 4.637 7.099 -3.890 1.00 76.25 93 GLY A N 1
ATOM 753 C CA . GLY A 1 93 ? 3.860 7.449 -5.083 1.00 76.25 93 GLY A CA 1
ATOM 754 C C . GLY A 1 93 ? 3.853 6.328 -6.125 1.00 76.25 93 GLY A C 1
ATOM 755 O O . GLY A 1 93 ? 4.550 5.323 -5.973 1.00 76.25 93 GLY A O 1
ATOM 756 N N . ALA A 1 94 ? 3.064 6.518 -7.189 1.00 87.25 94 ALA A N 1
ATOM 757 C CA . ALA A 1 94 ? 2.727 5.485 -8.174 1.00 87.25 94 ALA A CA 1
ATOM 758 C C . ALA A 1 94 ? 3.920 4.571 -8.555 1.00 87.25 94 ALA A C 1
ATOM 760 O O . ALA A 1 94 ? 5.033 5.074 -8.786 1.00 87.25 94 ALA A O 1
ATOM 761 N N . PRO A 1 95 ? 3.721 3.239 -8.597 1.00 91.56 95 PRO A N 1
ATOM 762 C CA . PRO A 1 95 ? 4.789 2.289 -8.886 1.00 91.56 95 PRO A CA 1
ATOM 763 C C . PRO A 1 95 ? 5.296 2.461 -10.318 1.00 91.56 95 PRO A C 1
ATOM 765 O O . PRO A 1 95 ? 4.517 2.746 -11.224 1.00 91.56 95 PRO A O 1
ATOM 768 N N . LEU A 1 96 ? 6.607 2.301 -10.520 1.00 93.25 96 LEU A N 1
ATOM 769 C CA . LEU A 1 96 ? 7.243 2.336 -11.839 1.00 93.25 96 LEU A CA 1
ATOM 770 C C . LEU A 1 96 ? 8.341 1.276 -11.945 1.00 93.25 96 LEU A C 1
ATOM 772 O O . LEU A 1 96 ? 9.399 1.381 -11.319 1.00 93.25 96 LEU A O 1
ATOM 776 N N . THR A 1 97 ? 8.135 0.307 -12.818 1.00 95.00 97 THR A N 1
ATOM 777 C CA . THR A 1 97 ? 9.067 -0.794 -13.056 1.00 95.00 97 THR A CA 1
ATOM 778 C C . THR A 1 97 ? 9.878 -0.516 -14.309 1.00 95.00 97 THR A C 1
ATOM 780 O O . THR A 1 97 ? 9.327 -0.288 -15.379 1.00 95.00 97 THR A O 1
ATOM 783 N N . VAL A 1 98 ? 11.205 -0.477 -14.192 1.00 96.56 98 VAL A N 1
ATOM 784 C CA . VAL A 1 98 ? 12.110 -0.235 -15.322 1.00 96.56 98 VAL A CA 1
ATOM 785 C C . VAL A 1 98 ? 12.929 -1.492 -15.579 1.00 96.56 98 VAL A C 1
ATOM 787 O O . VAL A 1 98 ? 13.854 -1.805 -14.829 1.00 96.56 98 VAL A O 1
ATOM 790 N N . LEU A 1 99 ? 12.612 -2.194 -16.660 1.00 96.81 99 LEU A N 1
ATOM 791 C CA . LEU A 1 99 ? 13.340 -3.384 -17.079 1.00 96.81 99 LEU A CA 1
ATOM 792 C C . LEU A 1 99 ? 14.338 -3.025 -18.173 1.00 96.81 99 LEU A C 1
ATOM 794 O O . LEU A 1 99 ? 14.012 -2.251 -19.077 1.00 96.81 99 LEU A O 1
ATOM 798 N N . PHE A 1 100 ? 15.553 -3.565 -18.107 1.00 96.31 100 PHE A N 1
ATOM 799 C CA . PHE A 1 100 ? 16.574 -3.310 -19.122 1.00 96.31 100 PHE A CA 1
ATOM 800 C C . PHE A 1 100 ? 17.134 -4.585 -19.750 1.00 96.31 100 PHE A C 1
ATOM 802 O O . PHE A 1 100 ? 17.305 -5.594 -19.077 1.00 96.31 100 PHE A O 1
ATOM 809 N N . ALA A 1 101 ? 17.479 -4.494 -21.032 1.00 95.25 101 ALA A N 1
ATOM 810 C CA . ALA A 1 101 ? 18.292 -5.472 -21.748 1.00 95.25 101 ALA A CA 1
ATOM 811 C C . ALA A 1 101 ? 19.422 -4.717 -22.457 1.00 95.25 101 ALA A C 1
ATOM 813 O O . ALA A 1 101 ? 19.168 -3.747 -23.178 1.00 95.25 101 ALA A O 1
ATOM 814 N N . SER A 1 102 ? 20.676 -5.085 -22.191 1.00 93.06 102 SER A N 1
ATOM 815 C CA . SER A 1 102 ? 21.833 -4.336 -22.684 1.00 93.06 102 SER A CA 1
ATOM 816 C C . SER A 1 102 ? 23.058 -5.222 -22.864 1.00 93.06 102 SER A C 1
ATOM 818 O O . SER A 1 102 ? 23.541 -5.775 -21.884 1.00 93.06 102 SER A O 1
ATOM 820 N N . ASP A 1 103 ? 23.651 -5.197 -24.057 1.00 89.00 103 ASP A N 1
ATOM 821 C CA . ASP A 1 103 ? 24.891 -5.942 -24.331 1.00 89.00 103 ASP A CA 1
ATOM 822 C C . ASP A 1 103 ? 26.133 -5.249 -23.741 1.00 89.00 103 ASP A C 1
ATOM 824 O O . ASP A 1 103 ? 26.998 -5.887 -23.152 1.00 89.00 103 ASP A O 1
ATOM 828 N N . ASN A 1 104 ? 26.211 -3.913 -23.860 1.00 87.25 104 ASN A N 1
ATOM 829 C CA . ASN A 1 104 ? 27.378 -3.115 -23.443 1.00 87.25 104 ASN A CA 1
ATOM 830 C C . ASN A 1 104 ? 27.058 -2.070 -22.349 1.00 87.25 104 ASN A C 1
ATOM 832 O O . ASN A 1 104 ? 27.689 -1.022 -22.252 1.00 87.25 104 ASN A O 1
ATOM 836 N N . GLY A 1 105 ? 26.001 -2.296 -21.560 1.00 88.25 105 GLY A N 1
ATOM 837 C CA . GLY A 1 105 ? 25.608 -1.434 -20.429 1.00 88.25 105 GLY A CA 1
ATOM 838 C C . GLY A 1 105 ? 24.958 -0.075 -20.763 1.00 88.25 105 GLY A C 1
ATOM 839 O O . GLY A 1 105 ? 24.554 0.647 -19.844 1.00 88.25 105 GLY A O 1
ATOM 840 N N . ASN A 1 106 ? 24.798 0.282 -22.043 1.00 92.62 106 ASN A N 1
ATOM 841 C CA . ASN 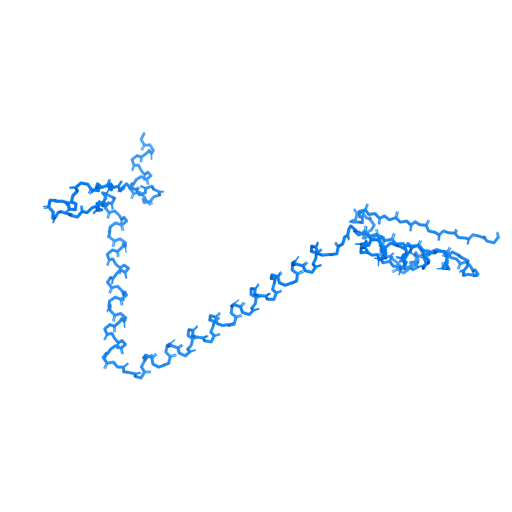A 1 106 ? 24.114 1.510 -22.472 1.00 92.62 106 ASN A CA 1
ATOM 842 C C . ASN A 1 106 ? 22.681 1.599 -21.928 1.00 92.62 106 ASN A C 1
ATOM 844 O O . ASN A 1 106 ? 22.321 2.584 -21.275 1.00 92.62 106 ASN A O 1
ATOM 848 N N . ALA A 1 107 ? 21.872 0.558 -22.135 1.00 94.62 107 ALA A N 1
ATOM 849 C CA . ALA A 1 107 ? 20.497 0.528 -21.645 1.00 94.62 107 ALA A CA 1
ATOM 850 C C . ALA A 1 107 ? 20.445 0.477 -20.110 1.00 94.62 107 ALA A C 1
ATOM 852 O O . ALA A 1 107 ? 19.614 1.154 -19.507 1.00 94.62 107 ALA A O 1
ATOM 853 N N . THR A 1 108 ? 21.396 -0.199 -19.458 1.00 95.12 108 THR A N 1
ATOM 854 C CA . THR A 1 108 ? 21.520 -0.208 -17.990 1.00 95.12 108 THR A CA 1
ATOM 855 C C . THR A 1 108 ? 21.728 1.201 -17.421 1.00 95.12 108 THR A C 1
ATOM 857 O O . THR A 1 108 ? 21.086 1.584 -16.440 1.00 95.12 108 THR A O 1
ATOM 860 N N . SER A 1 109 ? 22.599 2.002 -18.043 1.00 95.62 109 SER A N 1
ATOM 861 C CA . SER A 1 109 ? 22.842 3.408 -17.679 1.00 95.62 109 SER A CA 1
ATOM 862 C C . SER A 1 109 ? 21.573 4.257 -17.801 1.00 95.62 109 SER A C 1
ATOM 864 O O . SER A 1 109 ? 21.216 5.004 -16.880 1.00 95.62 109 SER A O 1
ATOM 866 N N . VAL A 1 110 ? 20.855 4.120 -18.919 1.00 95.88 110 VAL A N 1
ATOM 867 C CA . VAL A 1 110 ? 19.606 4.850 -19.171 1.00 95.88 110 VAL A CA 1
ATOM 868 C C . VAL A 1 110 ? 18.521 4.441 -18.173 1.00 95.88 110 VAL A C 1
ATOM 870 O O . VAL A 1 110 ? 17.893 5.322 -17.584 1.00 95.88 110 VAL A O 1
ATOM 873 N N . ALA A 1 111 ? 18.350 3.142 -17.923 1.00 96.69 111 ALA A N 1
ATOM 874 C CA . ALA A 1 111 ? 17.364 2.596 -16.994 1.00 96.69 111 ALA A CA 1
ATOM 875 C C . ALA A 1 111 ? 17.585 3.094 -15.558 1.00 96.69 111 ALA A C 1
ATOM 877 O O . ALA A 1 111 ? 16.669 3.638 -14.936 1.00 96.69 111 ALA A O 1
ATOM 878 N N . LYS A 1 112 ? 18.826 3.027 -15.056 1.00 96.00 112 LYS A N 1
ATOM 879 C CA . LYS A 1 112 ? 19.182 3.560 -13.727 1.00 96.00 112 LYS A CA 1
ATOM 880 C C . LYS A 1 112 ? 18.907 5.059 -13.624 1.00 96.00 112 LYS A C 1
ATOM 882 O O . LYS A 1 112 ? 18.362 5.534 -12.627 1.00 96.00 112 LYS A O 1
ATOM 887 N N . ARG A 1 113 ? 19.247 5.823 -14.666 1.00 96.88 113 ARG A N 1
ATOM 888 C CA . ARG A 1 113 ? 19.003 7.273 -14.707 1.00 96.88 113 ARG A CA 1
ATOM 889 C C . ARG A 1 113 ? 17.512 7.613 -14.747 1.00 96.88 113 ARG A C 1
ATOM 891 O O . ARG A 1 113 ? 17.111 8.609 -14.143 1.00 96.88 113 ARG A O 1
ATOM 898 N N . LEU A 1 114 ? 16.709 6.831 -15.465 1.00 95.88 114 LEU A N 1
ATOM 899 C CA . LEU A 1 114 ? 15.257 6.985 -15.516 1.00 95.88 114 LEU A CA 1
ATOM 900 C C . LEU A 1 114 ? 14.638 6.727 -14.138 1.00 95.88 114 LEU A C 1
ATOM 902 O O . LEU A 1 114 ? 13.901 7.576 -13.640 1.00 95.88 114 LEU A O 1
ATOM 906 N N . ALA A 1 115 ? 15.008 5.625 -13.488 1.00 94.94 115 ALA A N 1
ATOM 907 C CA . ALA A 1 115 ? 14.506 5.286 -12.162 1.00 94.94 115 ALA A CA 1
ATOM 908 C C . ALA A 1 115 ? 14.892 6.320 -11.102 1.00 94.94 115 ALA A C 1
ATOM 910 O O . ALA A 1 115 ? 14.033 6.776 -10.357 1.00 94.94 115 ALA A O 1
ATOM 911 N N . ASN A 1 116 ? 16.141 6.797 -11.090 1.00 95.00 116 ASN A N 1
ATOM 912 C CA . ASN A 1 116 ? 16.555 7.861 -10.167 1.00 95.00 116 ASN A CA 1
ATOM 913 C C . ASN A 1 116 ? 15.725 9.142 -10.345 1.00 95.00 116 ASN A C 1
ATOM 915 O O . ASN A 1 116 ? 15.356 9.783 -9.362 1.00 95.00 116 ASN A O 1
ATOM 919 N N . ARG A 1 117 ? 15.376 9.498 -11.590 1.00 95.25 117 ARG A N 1
ATOM 920 C CA . ARG A 1 117 ? 14.465 10.621 -11.863 1.00 95.25 117 ARG A CA 1
ATOM 921 C C . ARG A 1 117 ? 13.032 10.341 -11.417 1.00 95.25 117 ARG A C 1
ATOM 923 O O . ARG A 1 117 ? 12.360 11.274 -10.993 1.00 95.25 117 ARG A O 1
ATOM 930 N N . GLY A 1 118 ? 12.562 9.100 -11.519 1.00 92.56 118 GLY A N 1
ATOM 931 C CA . GLY A 1 118 ? 11.256 8.706 -10.996 1.00 92.56 118 GLY A CA 1
ATOM 932 C C . GLY A 1 118 ? 11.198 8.803 -9.470 1.00 92.56 118 GLY A C 1
ATOM 933 O O . GLY A 1 118 ? 10.291 9.448 -8.952 1.00 92.56 118 GLY A O 1
ATOM 934 N N . LYS A 1 119 ? 12.221 8.304 -8.757 1.00 90.69 119 LYS A N 1
ATOM 935 C CA . LYS A 1 119 ? 12.336 8.454 -7.292 1.00 90.69 119 LYS A CA 1
ATOM 936 C C . LYS A 1 119 ? 12.330 9.918 -6.868 1.00 90.69 119 LYS A C 1
ATOM 938 O O . LYS A 1 119 ? 11.606 10.287 -5.953 1.00 90.69 119 LYS A O 1
ATOM 943 N N . ALA A 1 120 ? 13.082 10.768 -7.572 1.00 90.56 120 ALA A N 1
ATOM 944 C CA . ALA A 1 120 ? 13.121 12.208 -7.303 1.00 90.56 120 ALA A CA 1
ATOM 945 C C . ALA A 1 120 ? 11.764 12.911 -7.506 1.00 90.56 120 ALA A C 1
ATOM 947 O O . ALA A 1 120 ? 11.553 13.997 -6.976 1.00 90.56 120 ALA A O 1
ATOM 948 N N . ARG A 1 121 ? 10.846 12.302 -8.266 1.00 90.50 121 ARG A N 1
ATOM 949 C CA . ARG A 1 121 ? 9.471 12.780 -8.478 1.00 90.50 121 ARG A CA 1
ATOM 950 C C . ARG A 1 121 ? 8.443 12.088 -7.578 1.00 90.50 121 ARG A C 1
ATOM 952 O O . ARG A 1 121 ? 7.253 12.313 -7.758 1.00 90.50 121 ARG A O 1
ATOM 959 N N . GLY A 1 122 ? 8.889 11.263 -6.630 1.00 87.12 122 GLY A N 1
ATOM 960 C CA . GLY A 1 122 ? 8.025 10.568 -5.678 1.00 87.12 122 GL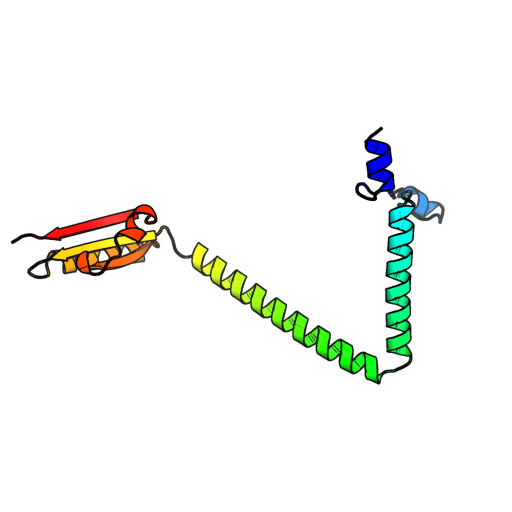Y A CA 1
ATOM 961 C C . GLY A 1 122 ? 7.465 9.232 -6.163 1.00 87.12 122 GLY A C 1
ATOM 962 O O . GLY A 1 122 ? 6.620 8.675 -5.479 1.00 87.12 122 GLY A O 1
ATOM 963 N N . LEU A 1 123 ? 7.914 8.692 -7.301 1.00 89.94 123 LEU A N 1
ATOM 964 C CA . LEU A 1 123 ? 7.483 7.371 -7.776 1.00 89.94 123 LEU A CA 1
ATOM 965 C C . LEU A 1 123 ? 8.216 6.249 -7.028 1.00 89.94 123 LEU A C 1
ATOM 967 O O . LEU A 1 123 ? 9.436 6.321 -6.821 1.00 89.94 123 LEU A O 1
ATOM 971 N N . LYS A 1 124 ? 7.507 5.163 -6.707 1.00 90.00 124 LYS A N 1
ATOM 972 C CA . LYS A 1 124 ? 8.113 3.918 -6.216 1.00 90.00 124 LYS A CA 1
ATOM 973 C C . LYS A 1 124 ? 8.753 3.168 -7.382 1.00 90.00 124 LYS A C 1
ATOM 975 O O . LYS A 1 124 ? 8.131 2.313 -8.004 1.00 90.00 124 LYS A O 1
ATOM 980 N N . THR A 1 125 ? 10.001 3.509 -7.708 1.00 91.94 125 THR A N 1
ATOM 981 C CA . THR A 1 125 ? 10.675 2.906 -8.867 1.00 91.94 125 THR A CA 1
ATOM 982 C C . THR A 1 125 ? 11.495 1.665 -8.519 1.00 91.94 125 THR A C 1
ATOM 984 O O . THR A 1 125 ? 12.335 1.736 -7.610 1.00 91.94 125 THR A O 1
ATOM 987 N N . GLN A 1 126 ? 11.397 0.621 -9.335 1.00 92.06 126 GLN A N 1
ATOM 988 C CA . GLN A 1 126 ? 12.296 -0.538 -9.323 1.00 92.06 126 GLN A CA 1
ATOM 989 C C . GLN A 1 126 ? 13.037 -0.690 -10.659 1.00 92.06 126 GLN A C 1
ATOM 991 O O . GLN A 1 126 ? 12.527 -0.288 -11.702 1.00 92.06 126 GLN A O 1
ATOM 996 N N . VAL A 1 127 ? 14.268 -1.213 -10.624 1.00 95.44 127 VAL A N 1
ATOM 997 C CA . VAL A 1 127 ? 15.104 -1.442 -11.817 1.00 95.44 127 VAL A CA 1
ATOM 998 C C . VAL A 1 127 ? 15.633 -2.861 -11.792 1.00 95.44 127 VAL A C 1
ATOM 1000 O O . VAL A 1 127 ? 16.234 -3.247 -10.791 1.00 95.44 127 VAL A O 1
ATOM 1003 N N . MET A 1 128 ? 15.473 -3.593 -12.890 1.00 95.06 128 MET A N 1
ATOM 1004 C CA . MET A 1 128 ? 15.909 -4.987 -12.993 1.00 95.06 128 MET A CA 1
ATOM 1005 C C . MET A 1 128 ? 16.310 -5.344 -14.430 1.00 95.06 128 MET A C 1
ATOM 1007 O O . MET A 1 128 ? 15.897 -4.669 -15.375 1.00 95.06 128 MET A O 1
ATOM 1011 N N . SER A 1 129 ? 17.142 -6.375 -14.594 1.00 94.62 129 SER A N 1
ATOM 1012 C CA . SER A 1 129 ? 17.363 -6.989 -15.907 1.00 94.62 129 SER A CA 1
ATOM 1013 C C . SER A 1 129 ? 16.067 -7.639 -16.389 1.00 94.62 129 SER A C 1
ATOM 1015 O O . SER A 1 129 ? 15.326 -8.195 -15.580 1.00 94.62 129 SER A O 1
ATOM 1017 N N . MET A 1 130 ? 15.795 -7.601 -17.694 1.00 94.06 130 MET A N 1
ATOM 1018 C CA . MET A 1 130 ? 14.669 -8.343 -18.279 1.00 94.06 130 MET A CA 1
ATOM 1019 C C . MET A 1 130 ? 14.817 -9.858 -18.095 1.00 94.06 130 MET A C 1
ATOM 1021 O O . MET A 1 130 ? 13.810 -10.547 -18.013 1.00 94.06 130 MET A O 1
ATOM 1025 N N . GLU A 1 131 ? 16.050 -10.365 -18.016 1.00 92.31 131 GLU A N 1
ATOM 1026 C CA . GLU A 1 131 ? 16.328 -11.798 -17.835 1.00 92.31 131 GLU A CA 1
ATOM 1027 C C . GLU A 1 131 ? 16.005 -12.294 -16.419 1.00 92.31 131 GLU A C 1
ATOM 1029 O O . GLU A 1 131 ? 15.674 -13.461 -16.238 1.00 92.31 131 GLU A O 1
ATOM 1034 N N . ASP A 1 132 ? 16.072 -11.401 -15.429 1.00 92.62 132 ASP A N 1
ATOM 1035 C CA . ASP A 1 132 ? 15.862 -11.736 -14.017 1.00 92.62 132 ASP A CA 1
ATOM 1036 C C . ASP A 1 132 ? 14.399 -11.542 -13.573 1.00 92.62 132 ASP A C 1
ATOM 1038 O O . ASP A 1 132 ? 14.051 -11.872 -12.439 1.00 92.62 132 ASP A O 1
ATOM 1042 N N . TYR A 1 133 ? 13.544 -10.975 -14.434 1.00 92.69 133 TYR A N 1
ATOM 1043 C CA . TYR A 1 133 ? 12.174 -10.605 -14.080 1.00 92.69 133 TYR A CA 1
ATOM 1044 C C . TYR A 1 133 ? 11.173 -11.741 -14.381 1.00 92.69 133 TYR A C 1
ATOM 1046 O O . TYR A 1 133 ? 11.095 -12.176 -15.534 1.00 92.69 133 TYR A O 1
ATOM 1054 N N . PRO A 1 134 ? 10.364 -12.197 -13.401 1.00 92.94 134 PRO A N 1
ATOM 1055 C CA . PRO A 1 134 ? 9.341 -13.222 -13.624 1.00 92.94 134 PRO A CA 1
ATOM 1056 C C . PRO A 1 134 ? 8.256 -12.752 -14.599 1.00 92.94 134 PRO A C 1
ATOM 1058 O O . PRO A 1 134 ? 7.629 -11.708 -14.413 1.00 92.94 134 PRO A O 1
ATOM 1061 N N . LEU A 1 135 ? 7.990 -13.533 -15.646 1.00 89.81 135 LEU A N 1
ATOM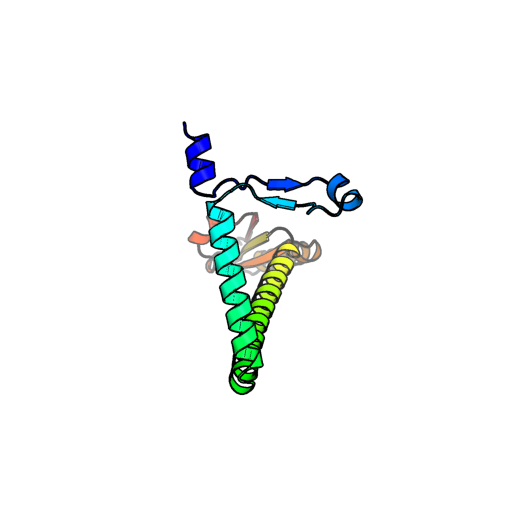 1062 C CA . LEU A 1 135 ? 6.980 -13.180 -16.652 1.00 89.81 135 LEU A CA 1
ATOM 1063 C C . LEU A 1 135 ? 5.557 -13.229 -16.084 1.00 89.81 135 LEU A C 1
ATOM 1065 O O . LEU A 1 135 ? 4.667 -12.545 -16.588 1.00 89.81 135 LEU A O 1
ATOM 1069 N N . GLU A 1 136 ? 5.348 -14.023 -15.038 1.00 93.25 136 GLU A N 1
ATOM 1070 C CA . GLU A 1 136 ? 4.082 -14.164 -14.325 1.00 93.25 136 GLU A CA 1
ATOM 1071 C C . GLU A 1 136 ? 3.653 -12.863 -13.637 1.00 93.25 136 GLU A C 1
ATOM 1073 O O . GLU A 1 136 ? 2.454 -12.628 -13.485 1.00 93.25 136 GLU A O 1
ATOM 1078 N N . ASP A 1 137 ? 4.613 -12.005 -13.280 1.00 89.06 137 ASP A N 1
ATOM 1079 C CA . ASP A 1 137 ? 4.366 -10.751 -12.567 1.00 89.06 137 ASP A CA 1
ATOM 1080 C C . ASP A 1 137 ? 4.031 -9.590 -13.524 1.00 89.06 137 ASP A C 1
ATOM 1082 O O . ASP A 1 137 ? 3.400 -8.614 -13.113 1.00 89.06 137 ASP A O 1
ATOM 1086 N N . LEU A 1 138 ? 4.342 -9.711 -14.824 1.00 88.50 138 LEU A N 1
ATOM 1087 C CA . LEU A 1 138 ? 4.081 -8.672 -15.834 1.00 88.50 138 LEU A CA 1
ATOM 1088 C C . LEU A 1 138 ? 2.627 -8.163 -15.874 1.00 88.50 138 LEU A C 1
ATOM 1090 O O . LEU A 1 138 ? 2.445 -6.952 -15.992 1.00 88.50 138 LEU A O 1
ATOM 1094 N N . PRO A 1 139 ? 1.580 -9.010 -15.779 1.00 92.56 139 PRO A N 1
ATOM 1095 C CA . PRO A 1 139 ? 0.195 -8.537 -15.785 1.00 92.56 139 PRO A CA 1
ATOM 1096 C C . PRO A 1 139 ? -0.196 -7.745 -14.531 1.00 92.56 139 PRO A C 1
ATOM 1098 O O . PRO A 1 139 ? -1.223 -7.070 -14.545 1.00 92.56 139 PRO A O 1
ATOM 1101 N N . SER A 1 140 ? 0.574 -7.864 -13.445 1.00 89.38 140 SER A N 1
ATOM 1102 C CA . SER A 1 140 ? 0.316 -7.168 -12.179 1.00 89.38 140 SER A CA 1
ATOM 1103 C C . SER A 1 140 ? 0.947 -5.773 -12.115 1.00 89.38 140 SER A C 1
ATOM 1105 O O . SER A 1 140 ? 0.575 -4.964 -11.266 1.00 89.38 140 SER A O 1
ATOM 1107 N N . GLU A 1 141 ? 1.882 -5.476 -13.020 1.00 89.38 141 GLU A N 1
ATOM 1108 C CA . GLU A 1 141 ? 2.584 -4.198 -13.080 1.00 89.38 141 GLU A CA 1
ATOM 1109 C C . GLU A 1 141 ? 1.688 -3.090 -13.648 1.00 89.38 141 GLU A C 1
ATOM 1111 O O . GLU A 1 141 ? 1.160 -3.194 -14.753 1.00 89.38 141 GLU A O 1
ATOM 1116 N N . GLU A 1 142 ? 1.552 -1.986 -12.909 1.00 90.62 142 GLU A N 1
ATOM 1117 C CA . GLU A 1 142 ? 0.730 -0.845 -13.337 1.00 90.62 142 GLU A CA 1
ATOM 1118 C C . GLU A 1 142 ? 1.460 0.039 -14.358 1.00 90.62 142 GLU A C 1
ATOM 1120 O O . GLU A 1 142 ? 0.910 0.386 -15.402 1.00 90.62 142 GLU A O 1
ATOM 1125 N N . ASN A 1 143 ? 2.721 0.393 -14.078 1.00 92.50 143 ASN A N 1
ATOM 1126 C CA . ASN A 1 143 ? 3.554 1.176 -14.988 1.00 92.50 143 ASN A CA 1
ATOM 1127 C C . ASN A 1 143 ? 4.886 0.470 -15.208 1.00 92.50 143 ASN A C 1
ATOM 1129 O O . ASN A 1 143 ? 5.704 0.369 -14.292 1.00 92.50 143 ASN A O 1
ATOM 1133 N N . ILE A 1 144 ? 5.137 0.057 -16.447 1.00 94.81 144 ILE A N 1
ATOM 1134 C CA . ILE A 1 144 ? 6.366 -0.628 -16.832 1.00 94.81 144 ILE A CA 1
ATOM 1135 C C . ILE A 1 144 ? 7.043 0.065 -18.016 1.00 94.81 144 ILE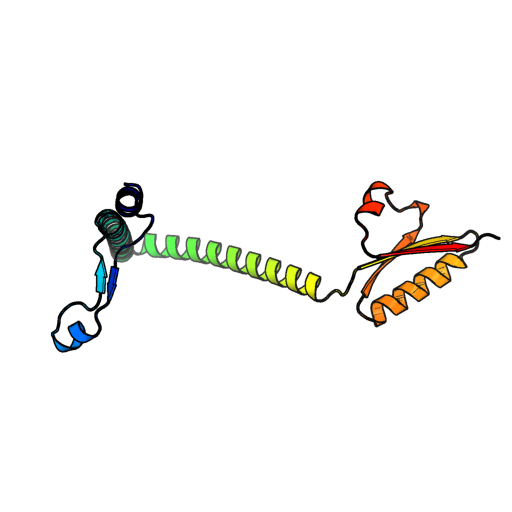 A C 1
ATOM 1137 O O . ILE A 1 144 ? 6.390 0.511 -18.960 1.00 94.81 144 ILE A O 1
ATOM 1141 N N . VAL A 1 145 ? 8.369 0.175 -17.964 1.00 95.88 145 VAL A N 1
ATOM 1142 C CA . VAL A 1 145 ? 9.200 0.743 -19.028 1.00 95.88 145 VAL A CA 1
ATOM 1143 C C . VAL A 1 145 ? 10.307 -0.235 -19.376 1.00 95.88 145 VAL A C 1
ATOM 1145 O O . VAL A 1 145 ? 11.137 -0.579 -18.537 1.00 95.88 145 VAL A O 1
ATOM 1148 N N . PHE A 1 146 ? 10.353 -0.624 -20.644 1.00 95.56 146 PHE A N 1
ATOM 1149 C CA . PHE A 1 146 ? 11.395 -1.474 -21.200 1.00 95.56 146 PHE A CA 1
ATOM 1150 C C . PHE A 1 146 ? 12.466 -0.610 -21.866 1.00 95.56 146 PHE A C 1
ATOM 1152 O O . PHE A 1 146 ? 12.167 0.211 -22.734 1.00 95.56 146 PHE A O 1
ATOM 1159 N N . VAL A 1 147 ? 13.720 -0.788 -21.460 1.00 95.81 147 VAL A N 1
ATOM 1160 C CA . VAL A 1 147 ? 14.875 -0.088 -22.026 1.00 95.81 147 VAL A CA 1
ATOM 1161 C C . VAL A 1 147 ? 15.799 -1.118 -22.654 1.00 95.81 147 VAL A C 1
ATOM 1163 O O . VAL A 1 147 ? 16.516 -1.832 -21.956 1.00 95.81 147 VAL A O 1
ATOM 1166 N N . THR A 1 148 ? 15.791 -1.197 -23.976 1.00 94.56 148 THR A N 1
ATOM 1167 C CA . THR A 1 148 ? 16.655 -2.111 -24.724 1.00 94.56 148 THR A CA 1
ATOM 1168 C C . THR A 1 148 ? 17.736 -1.329 -25.461 1.00 94.56 148 THR A C 1
ATOM 1170 O O . THR A 1 148 ? 17.529 -0.194 -25.892 1.00 94.56 148 THR A O 1
ATOM 1173 N N . SER A 1 149 ? 18.922 -1.917 -25.571 1.00 91.75 149 SER A N 1
ATOM 1174 C CA . SER A 1 149 ? 19.988 -1.425 -26.440 1.00 91.75 149 SER A CA 1
ATOM 1175 C C . SER A 1 149 ? 20.569 -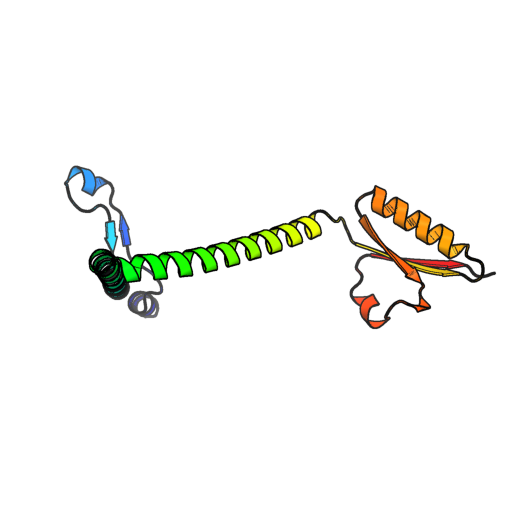2.615 -27.175 1.00 91.75 149 SER A C 1
ATOM 1177 O O . SER A 1 149 ? 21.135 -3.498 -26.539 1.00 91.75 149 SER A O 1
ATOM 1179 N N . THR A 1 150 ? 20.460 -2.595 -28.496 1.00 84.75 150 THR A N 1
ATOM 1180 C CA . THR A 1 150 ? 21.186 -3.495 -29.394 1.00 84.75 150 THR A CA 1
ATOM 1181 C C . THR A 1 150 ? 22.467 -2.807 -29.866 1.00 84.75 150 THR A C 1
ATOM 1183 O O . THR A 1 150 ? 22.518 -1.572 -29.893 1.00 84.75 150 THR A O 1
ATOM 1186 N N . ALA A 1 151 ? 23.500 -3.590 -30.175 1.00 66.19 151 ALA A N 1
ATOM 1187 C CA . ALA A 1 151 ? 24.726 -3.106 -30.816 1.00 66.19 151 ALA A CA 1
ATOM 1188 C C . ALA A 1 151 ? 24.479 -2.599 -32.248 1.00 66.19 151 ALA A C 1
ATOM 1190 O O . ALA A 1 151 ? 23.572 -3.142 -32.922 1.00 66.19 151 ALA A O 1
#

Sequence (151 aa):
QETKKAVDVGYWPLYRWNPQNEAKGEPNFSLDSEHIKNELKEFLKRDNQLTQLMNKDPAFAANLAQDFGTEVRAQQKRKAKDAYDALLEGLLGAPLTVLFASDNGNATSVAKRLANRGKARGLKTQVMSMEDYPLEDLPSEENIVFVTSTA

Organism: Verticillium longisporum (NCBI:txid100787)

Nearest PDB structures (foldseek):
  4h2d-assembly2_B  TM=9.919E-01  e=6.493E-03  Homo sapiens
  3hr4-assembly2_C  TM=7.403E-01  e=3.624E-03  Homo sapiens
  5v56-assembly1_B  TM=8.245E-01  e=3.378E-01  Homo sapiens
  5v57-assembly1_A  TM=7.730E-01  e=4.670E-01  Homo sapiens
  7ddz-assembly1_A  TM=7.432E-01  e=6.889E-01  Enterobacteria phage RB59

Foldseek 3Di:
DVVVVCLQVVVDWDKAADPVVVVVVHDRIDTPRPVVVVVVVVVVVVVVVVVVVCVVDVVVVVVVCVVCVVVVVVVVVVVVVVVVVVVVVVQQPAEEEEEEDEDPCPLVVVSVVVQVVCVVVRHNYDYYYPVPDDPVCVVVHPHYHYGYDDD

pLDDT: mean 81.0, std 11.28, range [52.12, 96.88]

InterPro domains:
  IPR008254 Flavodoxin/nitric oxide synthase [PF00258] (98-150)
  IPR008254 Flavodoxin/nitric oxide synthase [PS50902] (96-151)
  IPR029039 Flavoprotein-like superfamily [G3DSA:3.40.50.360] (93-151)
  IPR029061 Thiamin diphosphate-binding fold [SSF52518] (2-127)
  IPR050722 Pyruvate:ferredoxin/flavodoxin oxidoreductase [PTHR32154] (1-77)

Secondary structure (DSSP, 8-state):
-HHHHHHHTTSS--EEE-GGGGGGTS-SEEE--HHHHHHHHHHHHHHHHHHHHHHH-HHHHHHHHHHHHHHHHHHHHHHHHHHHHHHHHHHSEEEEEEEEEESSSHHHHHHHHHHHHHHHTTEEEEEEETTSS-GGGGGG-SSEEEEEE--

Solvent-accessible surface area (backbone atoms only — not comparable to full-atom values): 8498 Å² total; per-residue (Å²): 121,64,70,61,53,37,40,66,70,49,81,48,82,47,66,49,78,41,82,72,26,61,84,70,77,43,76,39,68,45,75,72,33,67,57,54,51,51,52,52,49,51,50,52,50,51,54,52,50,51,52,51,48,34,71,72,38,62,70,58,38,54,54,52,54,50,52,53,53,52,53,53,52,51,52,51,52,49,53,51,48,54,51,49,53,52,49,52,57,72,67,48,33,67,61,35,40,33,34,23,42,48,86,83,48,61,16,50,54,50,40,54,54,49,38,55,53,35,44,76,71,45,26,41,50,47,77,46,48,54,89,78,52,64,76,85,51,58,85,74,55,88,38,75,45,82,31,72,39,83,135